Protein AF-A0A800AJK1-F1 (afdb_monomer_lite)

Foldseek 3Di:
DDVVVQVQQLVVQVVLVVCCVPCVQAGFHHWVSGKDKDKDWDQDPVPRHIDIDIDTFFTWTGQHPVGGTDGRHDPRPDDPPVDDPDPDDDPDDPPDDDGDPPPDDPDDD

Structure (mmCIF, N/CA/C/O backbone):
data_AF-A0A800AJK1-F1
#
_entry.id   AF-A0A800AJK1-F1
#
loop_
_atom_site.group_PDB
_atom_site.id
_atom_site.type_symbol
_atom_site.label_atom_id
_atom_site.label_alt_id
_atom_site.label_comp_id
_atom_site.label_asym_id
_atom_site.label_entity_id
_atom_site.label_seq_id
_atom_site.pdbx_PDB_ins_code
_atom_site.Cartn_x
_atom_site.Cartn_y
_atom_site.Cartn_z
_atom_site.occupancy
_atom_site.B_iso_or_equiv
_atom_site.auth_seq_id
_atom_site.auth_comp_id
_atom_site.auth_asym_id
_atom_site.auth_atom_id
_atom_site.pdbx_PDB_model_num
ATOM 1 N N . MET A 1 1 ? 16.408 17.460 -6.162 1.00 43.47 1 MET A N 1
ATOM 2 C CA . MET A 1 1 ? 15.624 16.211 -6.277 1.00 43.47 1 MET A CA 1
ATOM 3 C C . MET A 1 1 ? 15.049 15.962 -4.908 1.00 43.47 1 MET A C 1
ATOM 5 O O . MET A 1 1 ? 15.743 15.497 -4.013 1.00 43.47 1 MET A O 1
ATOM 9 N N . ASP A 1 2 ? 13.813 16.397 -4.737 1.00 36.12 2 ASP A N 1
ATOM 10 C CA . ASP A 1 2 ? 13.243 16.675 -3.431 1.00 36.12 2 ASP A CA 1
ATOM 11 C C . ASP A 1 2 ? 12.168 15.605 -3.270 1.00 36.12 2 ASP A C 1
ATOM 13 O O . ASP A 1 2 ? 11.077 15.696 -3.825 1.00 36.12 2 ASP A O 1
ATOM 17 N N . CYS A 1 3 ? 12.518 14.499 -2.614 1.00 55.12 3 CYS A N 1
ATOM 18 C CA . CYS A 1 3 ? 11.698 13.288 -2.526 1.00 55.12 3 CYS A CA 1
ATOM 19 C C . CYS A 1 3 ? 10.492 13.427 -1.575 1.00 55.12 3 CYS A C 1
ATOM 21 O O . CYS A 1 3 ? 10.047 12.442 -0.990 1.00 55.12 3 CYS A O 1
ATOM 23 N N . TRP A 1 4 ? 9.937 14.637 -1.433 1.00 59.00 4 TRP A N 1
ATOM 24 C CA . TRP A 1 4 ? 8.807 14.950 -0.549 1.00 59.00 4 TRP A CA 1
ATOM 25 C C . TRP A 1 4 ? 7.617 14.008 -0.765 1.00 59.00 4 TRP A C 1
ATOM 27 O O . TRP A 1 4 ? 6.992 13.578 0.199 1.00 59.00 4 TRP A O 1
ATOM 37 N N . ILE A 1 5 ? 7.370 13.604 -2.014 1.00 65.94 5 ILE A N 1
ATOM 38 C CA . ILE A 1 5 ? 6.300 12.669 -2.385 1.00 65.94 5 ILE A CA 1
ATOM 39 C C . ILE A 1 5 ? 6.459 11.268 -1.759 1.00 65.94 5 ILE A C 1
ATOM 41 O O . ILE A 1 5 ? 5.472 10.593 -1.496 1.00 65.94 5 ILE A O 1
ATOM 45 N N . ILE A 1 6 ? 7.690 10.835 -1.457 1.00 72.94 6 ILE A N 1
ATOM 46 C CA . ILE A 1 6 ? 7.943 9.546 -0.792 1.00 72.94 6 ILE A CA 1
ATOM 47 C C . ILE A 1 6 ? 7.525 9.617 0.684 1.00 72.94 6 ILE A C 1
ATOM 49 O O . ILE A 1 6 ? 7.106 8.613 1.257 1.00 72.94 6 ILE A O 1
ATOM 53 N N . MET A 1 7 ? 7.604 10.802 1.295 1.00 76.50 7 MET A N 1
ATOM 54 C CA . MET A 1 7 ? 7.317 11.001 2.716 1.00 76.50 7 MET A CA 1
ATOM 55 C C . MET A 1 7 ? 5.828 11.240 3.000 1.00 76.50 7 MET A C 1
ATOM 57 O O . MET A 1 7 ? 5.360 10.931 4.093 1.00 76.50 7 MET A O 1
ATOM 61 N N . THR A 1 8 ? 5.053 11.757 2.044 1.00 80.50 8 THR A N 1
ATOM 62 C CA . THR A 1 8 ? 3.640 12.116 2.269 1.00 80.50 8 THR A CA 1
ATOM 63 C C . THR A 1 8 ? 2.740 10.906 2.521 1.00 80.50 8 THR A C 1
ATOM 65 O O . THR A 1 8 ? 1.875 10.954 3.399 1.00 80.50 8 THR A O 1
ATOM 68 N N . THR A 1 9 ? 2.950 9.808 1.792 1.00 84.12 9 THR A N 1
ATOM 69 C CA . THR A 1 9 ? 2.160 8.576 1.933 1.00 84.12 9 THR A CA 1
ATOM 70 C C . THR A 1 9 ? 2.287 7.944 3.334 1.00 84.12 9 THR A C 1
ATOM 72 O O . THR A 1 9 ? 1.254 7.791 3.986 1.00 84.12 9 THR A O 1
ATOM 75 N N . PRO A 1 10 ? 3.490 7.636 3.869 1.00 87.75 10 PRO A N 1
ATOM 76 C CA . PRO A 1 10 ? 3.608 7.053 5.209 1.00 87.75 10 PRO A CA 1
ATOM 77 C C . PRO A 1 10 ? 3.153 8.009 6.321 1.00 87.75 10 PRO A C 1
ATOM 79 O O . PRO A 1 10 ? 2.577 7.559 7.309 1.00 87.75 10 PRO A O 1
ATOM 82 N N . ILE A 1 11 ? 3.351 9.326 6.169 1.00 89.31 11 ILE A N 1
ATOM 83 C CA . ILE A 1 11 ? 2.846 10.315 7.138 1.00 89.31 11 ILE A CA 1
ATOM 84 C C . ILE A 1 11 ? 1.311 10.283 7.203 1.00 89.31 11 ILE A C 1
ATOM 86 O O . ILE A 1 11 ? 0.742 10.316 8.294 1.00 89.31 11 ILE A O 1
ATOM 90 N N . THR A 1 12 ? 0.636 10.174 6.056 1.00 89.00 12 THR A N 1
ATOM 91 C CA . THR A 1 12 ? -0.833 10.098 5.998 1.00 89.00 12 THR A CA 1
ATOM 92 C C . THR A 1 12 ? -1.356 8.846 6.706 1.00 89.00 12 THR A C 1
ATOM 94 O O . THR A 1 12 ? -2.272 8.946 7.523 1.00 89.00 12 THR A O 1
ATOM 97 N N . ASP A 1 13 ? -0.728 7.690 6.477 1.00 89.62 13 ASP A N 1
ATOM 98 C CA . ASP A 1 13 ? -1.080 6.436 7.154 1.00 89.62 13 ASP A CA 1
ATOM 99 C C . ASP A 1 13 ? -0.902 6.532 8.681 1.00 89.62 13 ASP A C 1
ATOM 101 O O . ASP A 1 13 ? -1.738 6.034 9.438 1.00 89.62 13 ASP A O 1
ATOM 105 N N . VAL A 1 14 ? 0.143 7.219 9.163 1.00 91.56 14 VAL A N 1
ATOM 106 C CA . VAL A 1 14 ? 0.350 7.451 10.605 1.00 91.56 14 VAL A CA 1
ATOM 107 C C . VAL A 1 14 ? -0.744 8.342 11.194 1.00 91.56 14 VAL A C 1
ATOM 109 O O . VAL A 1 14 ? -1.256 8.044 12.275 1.00 91.56 14 VAL A O 1
ATOM 112 N N . ILE A 1 15 ? -1.142 9.404 10.490 1.00 91.50 15 ILE A N 1
ATOM 113 C CA . ILE A 1 15 ? -2.243 10.278 10.921 1.00 91.50 15 ILE A CA 1
ATOM 114 C C . ILE A 1 15 ? -3.551 9.484 10.994 1.00 91.50 15 ILE A C 1
ATOM 116 O O . ILE A 1 15 ? -4.281 9.582 11.980 1.00 91.50 15 ILE A O 1
ATOM 120 N N . PHE A 1 16 ? -3.836 8.650 9.994 1.00 91.81 16 PHE A N 1
ATOM 121 C CA . PHE A 1 16 ? -5.025 7.798 9.996 1.00 91.81 16 PHE A CA 1
ATOM 122 C C . PHE A 1 16 ? -4.997 6.795 11.143 1.00 91.81 16 PHE A C 1
ATOM 124 O O . PHE A 1 16 ? -5.979 6.678 11.872 1.00 91.81 16 PHE A O 1
ATOM 131 N N . LYS A 1 17 ? -3.852 6.159 11.398 1.00 90.94 17 LYS A N 1
ATOM 132 C CA . LYS A 1 17 ? -3.679 5.280 12.557 1.00 90.94 17 LYS A CA 1
ATOM 133 C C . LYS A 1 17 ? -3.938 6.002 13.884 1.00 90.94 17 LYS A C 1
ATOM 135 O O . LYS A 1 17 ? -4.544 5.415 14.775 1.00 90.94 17 LYS A O 1
ATOM 140 N N . ALA A 1 18 ? -3.522 7.261 14.019 1.00 92.81 18 ALA A N 1
ATOM 141 C CA . ALA A 1 18 ? -3.786 8.057 15.218 1.00 92.81 18 ALA A CA 1
ATOM 142 C C . ALA A 1 18 ? -5.279 8.402 15.385 1.00 92.81 18 ALA A C 1
ATOM 144 O O . ALA A 1 18 ? -5.787 8.403 16.503 1.00 92.81 18 ALA A O 1
ATOM 145 N N . LEU A 1 19 ? -5.993 8.659 14.284 1.00 91.31 19 LEU A N 1
ATOM 146 C CA . LEU A 1 19 ? -7.429 8.968 14.289 1.00 91.31 19 LEU A CA 1
ATOM 147 C C . LEU A 1 19 ? -8.327 7.728 14.408 1.00 91.31 19 LEU A C 1
ATOM 149 O O . LEU A 1 19 ? -9.501 7.857 14.764 1.00 91.31 19 LEU A O 1
ATOM 153 N N . ALA A 1 20 ? -7.791 6.536 14.137 1.00 91.62 20 ALA A N 1
ATOM 154 C CA . ALA A 1 20 ? -8.541 5.284 14.147 1.00 91.62 20 ALA A CA 1
ATOM 155 C C . ALA A 1 20 ? -9.210 4.990 15.502 1.00 91.62 20 ALA A C 1
ATOM 157 O O . ALA A 1 20 ? -10.278 4.389 15.525 1.00 91.62 20 ALA A O 1
ATOM 158 N N . SER A 1 21 ? -8.633 5.442 16.621 1.00 88.50 21 SER A N 1
ATOM 159 C CA . SER A 1 21 ? -9.226 5.265 17.956 1.00 88.50 21 SER A CA 1
ATOM 160 C C . SER A 1 21 ? -10.406 6.200 18.238 1.00 88.50 21 SER A C 1
ATOM 162 O O . SER A 1 21 ? -11.244 5.881 19.077 1.00 88.50 21 SER A O 1
ATOM 164 N N . VAL A 1 22 ? -10.486 7.345 17.550 1.00 93.25 22 VAL A N 1
ATOM 165 C CA . VAL A 1 22 ? -11.481 8.399 17.816 1.00 93.25 22 VAL A CA 1
ATOM 166 C C . VAL A 1 22 ? -12.674 8.299 16.867 1.00 93.25 22 VAL A C 1
ATOM 168 O O . VAL A 1 22 ? -13.813 8.491 17.283 1.00 93.25 22 VAL A O 1
ATOM 171 N N . ILE A 1 23 ? -12.430 7.993 15.590 1.00 92.06 23 ILE A N 1
ATOM 172 C CA . ILE A 1 23 ? -13.465 7.908 14.545 1.00 92.06 23 ILE A CA 1
ATOM 173 C C . ILE A 1 23 ? -13.329 6.615 13.723 1.00 92.06 23 ILE A C 1
ATOM 175 O O . ILE A 1 23 ? -13.161 6.663 12.500 1.00 92.06 23 ILE A O 1
ATOM 179 N N . PRO A 1 24 ? -13.423 5.439 14.366 1.00 86.25 24 PRO A N 1
ATOM 180 C CA . PRO A 1 24 ? -13.075 4.156 13.752 1.00 86.25 24 PRO A CA 1
ATOM 181 C C . PRO A 1 24 ? -13.909 3.818 12.507 1.00 86.25 24 PRO A C 1
ATOM 183 O O . PRO A 1 24 ? -13.445 3.104 11.620 1.00 86.25 24 PRO A O 1
ATOM 186 N N . ASP A 1 25 ? -15.132 4.340 12.400 1.00 89.19 25 ASP A N 1
ATOM 187 C CA . ASP A 1 25 ? -16.048 4.032 11.292 1.00 89.19 25 ASP A CA 1
ATOM 188 C C . ASP A 1 25 ? -15.811 4.897 10.045 1.00 89.19 25 ASP A C 1
ATOM 190 O O . ASP A 1 25 ? -16.450 4.706 9.011 1.00 89.19 25 ASP A O 1
ATOM 194 N N . ARG A 1 26 ? -14.891 5.865 10.131 1.00 87.38 26 ARG A N 1
ATOM 195 C CA . ARG A 1 26 ? -14.524 6.774 9.034 1.00 87.38 26 ARG A CA 1
ATOM 196 C C . ARG A 1 26 ? -13.099 6.568 8.528 1.00 87.38 26 ARG A C 1
ATOM 198 O O . ARG A 1 26 ? -12.760 7.109 7.479 1.00 87.38 26 ARG A O 1
ATOM 205 N N . ILE A 1 27 ? -12.280 5.816 9.258 1.00 91.12 27 ILE A N 1
ATOM 206 C CA . ILE A 1 27 ? -10.862 5.631 8.956 1.00 91.12 27 ILE A CA 1
ATOM 207 C C . ILE A 1 27 ? -10.654 4.287 8.246 1.00 91.12 27 ILE A C 1
ATOM 209 O O . ILE A 1 27 ? -11.060 3.256 8.789 1.00 91.12 27 ILE A O 1
ATOM 213 N N . PRO A 1 28 ? -10.053 4.269 7.040 1.00 88.31 28 PRO A N 1
ATOM 214 C CA . PRO A 1 28 ? -9.658 3.021 6.401 1.00 88.31 28 PRO A CA 1
ATOM 215 C C . PRO A 1 28 ? -8.467 2.392 7.138 1.00 88.31 28 PRO A C 1
ATOM 217 O O . PRO A 1 28 ? -7.694 3.081 7.805 1.00 88.31 28 PRO A O 1
ATOM 220 N N . ALA A 1 29 ? -8.292 1.082 6.986 1.00 86.69 29 ALA A N 1
ATOM 221 C CA . ALA A 1 29 ? -7.084 0.390 7.414 1.00 86.69 29 ALA A CA 1
ATOM 222 C C . ALA A 1 29 ? -5.840 0.938 6.680 1.00 86.69 29 ALA A C 1
ATOM 224 O O . ALA A 1 29 ? -5.944 1.697 5.713 1.00 86.69 29 ALA A O 1
ATOM 225 N N . GLY A 1 30 ? -4.651 0.550 7.143 1.00 86.69 30 GLY A N 1
ATOM 226 C CA . GLY A 1 30 ? -3.392 0.980 6.529 1.00 86.69 30 GLY A CA 1
ATOM 227 C C . GLY A 1 30 ? -3.300 0.608 5.046 1.00 86.69 30 GLY A C 1
ATOM 228 O O . GLY A 1 30 ? -3.855 -0.400 4.603 1.00 86.69 30 GLY A O 1
ATOM 229 N N . THR A 1 31 ? -2.589 1.427 4.279 1.00 87.94 31 THR A N 1
ATOM 230 C CA . THR A 1 31 ? -2.298 1.180 2.866 1.00 87.94 31 THR A CA 1
ATOM 231 C C . THR A 1 31 ? -0.913 0.557 2.705 1.00 87.94 31 THR A C 1
ATOM 233 O O . THR A 1 31 ? -0.221 0.252 3.676 1.00 87.94 31 THR A O 1
ATOM 236 N N . LYS A 1 32 ? -0.454 0.396 1.458 1.00 86.88 32 LYS A N 1
ATOM 237 C CA . LYS A 1 32 ? 0.946 0.056 1.161 1.00 86.88 32 LYS A CA 1
ATOM 238 C C . LYS A 1 32 ? 1.954 1.047 1.781 1.00 86.88 32 LYS A C 1
ATOM 240 O O . LYS A 1 32 ? 3.124 0.698 1.908 1.00 86.88 32 LYS A O 1
ATOM 245 N N . ALA A 1 33 ? 1.526 2.262 2.145 1.00 84.94 33 ALA A N 1
ATOM 246 C CA . ALA A 1 33 ? 2.315 3.277 2.850 1.00 84.94 33 ALA A CA 1
ATOM 247 C C . ALA A 1 33 ? 3.644 3.686 2.169 1.00 84.94 33 ALA A C 1
ATOM 249 O O . ALA A 1 33 ? 4.466 4.374 2.769 1.00 84.94 33 ALA A O 1
ATOM 250 N N . MET A 1 34 ? 3.880 3.273 0.918 1.00 80.94 34 MET A N 1
ATOM 251 C CA . MET A 1 34 ? 5.121 3.527 0.182 1.00 80.94 34 MET A CA 1
ATOM 252 C C . MET A 1 34 ? 4.864 3.670 -1.320 1.00 80.94 34 MET A C 1
ATOM 254 O O . MET A 1 34 ? 3.976 3.014 -1.878 1.00 80.94 34 MET A O 1
ATOM 258 N N . MET A 1 35 ? 5.702 4.453 -1.997 1.00 80.94 35 MET A N 1
ATOM 259 C CA . MET A 1 35 ? 5.814 4.466 -3.458 1.00 80.94 35 MET A CA 1
ATOM 260 C C . MET A 1 35 ? 6.803 3.386 -3.896 1.00 80.94 35 MET A C 1
ATOM 262 O O . MET A 1 35 ? 7.909 3.317 -3.371 1.00 80.94 35 MET A O 1
ATOM 266 N N . CYS A 1 36 ? 6.413 2.526 -4.839 1.00 82.50 36 CYS A N 1
ATOM 267 C CA . CYS A 1 36 ? 7.345 1.585 -5.462 1.00 82.50 36 CYS A CA 1
ATOM 268 C C . CYS A 1 36 ? 7.428 1.918 -6.940 1.00 82.50 36 CYS A C 1
ATOM 270 O O . CYS A 1 36 ? 6.402 2.012 -7.605 1.00 82.50 36 CYS A O 1
ATOM 272 N N . GLN A 1 37 ? 8.644 2.090 -7.434 1.00 82.31 37 GLN A N 1
ATOM 273 C CA . GLN A 1 37 ? 8.913 2.449 -8.815 1.00 82.31 37 GLN A CA 1
ATOM 274 C C . GLN A 1 37 ? 10.103 1.645 -9.318 1.00 82.31 37 GLN A C 1
ATOM 276 O O . GLN A 1 37 ? 11.014 1.329 -8.550 1.00 82.31 37 GLN A O 1
ATOM 281 N N . VAL A 1 38 ? 10.079 1.309 -10.598 1.00 82.38 38 VAL A N 1
ATOM 282 C CA . VAL A 1 38 ? 11.159 0.612 -11.288 1.00 82.38 38 VAL A CA 1
ATOM 283 C C . VAL A 1 38 ? 11.559 1.472 -12.471 1.00 82.38 38 VAL A C 1
ATOM 285 O O . VAL A 1 38 ? 10.706 1.881 -13.255 1.00 82.38 38 VAL A O 1
ATOM 288 N N . ALA A 1 39 ? 12.851 1.760 -12.578 1.00 81.38 39 ALA A N 1
ATOM 289 C CA . ALA A 1 39 ? 13.396 2.573 -13.649 1.00 81.38 39 ALA A CA 1
ATOM 290 C C . ALA A 1 39 ? 14.604 1.876 -14.269 1.00 81.38 39 ALA A C 1
ATOM 292 O O . ALA A 1 39 ? 15.482 1.407 -13.544 1.00 81.38 39 ALA A O 1
ATOM 293 N N . PHE A 1 40 ? 14.662 1.846 -15.596 1.00 81.88 40 PHE A N 1
ATOM 294 C CA . PHE A 1 40 ? 15.806 1.343 -16.347 1.00 81.88 40 PHE A CA 1
ATOM 295 C C . PHE A 1 40 ? 16.216 2.389 -17.368 1.00 81.88 40 PHE A C 1
ATOM 297 O O . PHE A 1 40 ? 15.369 2.941 -18.061 1.00 81.88 40 PHE A O 1
ATOM 304 N N . GLY A 1 41 ? 17.510 2.664 -17.461 1.00 81.25 41 GLY A N 1
ATOM 305 C CA . GLY A 1 41 ? 18.072 3.547 -18.472 1.00 81.25 41 GLY A CA 1
ATOM 306 C C . GLY A 1 41 ? 19.122 2.802 -19.279 1.00 81.25 41 GLY A C 1
ATOM 307 O O . GLY A 1 41 ? 19.887 2.023 -18.714 1.00 81.25 41 GLY A O 1
ATOM 308 N N . SER A 1 42 ? 19.163 3.033 -20.584 1.00 77.81 42 SER A N 1
ATOM 309 C CA . SER A 1 42 ? 20.226 2.546 -21.460 1.00 77.81 42 SER A CA 1
ATOM 310 C C . SER A 1 42 ? 20.428 3.514 -22.620 1.00 77.81 42 SER A C 1
ATOM 312 O O . SER A 1 42 ? 19.573 4.350 -22.892 1.00 77.81 42 SER A O 1
ATOM 314 N N . VAL A 1 43 ? 21.554 3.410 -23.312 1.00 82.62 43 VAL A N 1
ATOM 315 C CA . VAL A 1 43 ? 21.752 4.063 -24.608 1.00 82.62 43 VAL A CA 1
ATOM 316 C C . VAL A 1 43 ? 21.617 2.976 -25.662 1.00 82.62 43 VAL A C 1
ATOM 318 O O . VAL A 1 43 ? 22.289 1.948 -25.563 1.00 82.62 43 VAL A O 1
ATOM 321 N N . ASP A 1 44 ? 20.737 3.163 -26.643 1.00 78.44 44 ASP A N 1
ATOM 322 C CA . ASP A 1 44 ? 20.574 2.188 -27.720 1.00 78.44 44 ASP A CA 1
ATOM 323 C C . ASP A 1 44 ? 21.873 2.131 -28.549 1.00 78.44 44 ASP A C 1
ATOM 325 O O . ASP A 1 44 ? 22.245 3.126 -29.174 1.00 78.44 44 ASP A O 1
ATOM 329 N N . PRO A 1 45 ? 22.575 0.984 -28.607 1.00 76.00 45 PRO A N 1
ATOM 330 C CA . PRO A 1 45 ? 23.834 0.873 -29.338 1.00 76.00 45 PRO A CA 1
ATOM 331 C C . PRO A 1 45 ? 23.683 1.047 -30.859 1.00 76.00 45 PRO A C 1
ATOM 333 O O . PRO A 1 45 ? 24.683 1.241 -31.546 1.00 76.00 45 PRO A O 1
ATOM 336 N N . ARG A 1 46 ? 22.464 0.961 -31.410 1.00 79.69 46 ARG A N 1
ATOM 337 C CA . ARG A 1 46 ? 22.187 1.100 -32.851 1.00 79.69 46 ARG A CA 1
ATOM 338 C C . ARG A 1 46 ? 21.872 2.533 -33.261 1.00 79.69 46 ARG A C 1
ATOM 340 O O . ARG A 1 46 ? 22.161 2.906 -34.394 1.00 79.69 46 ARG A O 1
ATOM 347 N N . THR A 1 47 ? 21.259 3.309 -32.373 1.00 80.00 47 THR A N 1
ATOM 348 C CA . THR A 1 47 ? 20.784 4.672 -32.666 1.00 80.00 47 THR A CA 1
ATOM 349 C C . THR A 1 47 ? 21.514 5.742 -31.857 1.00 80.00 47 THR A C 1
ATOM 351 O O . THR A 1 47 ? 21.445 6.913 -32.206 1.00 80.00 47 THR A O 1
ATOM 354 N N . SER A 1 48 ? 22.268 5.347 -30.823 1.00 80.25 48 SER A N 1
ATOM 355 C CA . SER A 1 48 ? 22.891 6.239 -29.832 1.00 80.25 48 SER A CA 1
ATOM 356 C C . SER A 1 48 ? 21.892 7.142 -29.093 1.00 80.25 48 SER A C 1
ATOM 358 O O . SER A 1 48 ? 22.290 8.116 -28.457 1.00 80.25 48 SER A O 1
ATOM 360 N N . GLU A 1 49 ? 20.602 6.804 -29.144 1.00 82.00 49 GLU A N 1
ATOM 361 C CA . GLU A 1 49 ? 19.530 7.501 -28.438 1.00 82.00 49 GLU A CA 1
ATOM 362 C C . GLU A 1 49 ? 19.440 7.036 -26.981 1.00 82.00 49 GLU A C 1
ATOM 364 O O . GLU A 1 49 ? 19.702 5.875 -26.646 1.00 82.00 49 GLU A O 1
ATOM 369 N N . LEU A 1 50 ? 19.036 7.953 -26.101 1.00 76.56 50 LEU A N 1
ATOM 370 C CA . LEU A 1 50 ? 18.799 7.651 -24.696 1.00 76.56 50 LEU A CA 1
ATOM 371 C C . LEU A 1 50 ? 17.445 6.950 -24.537 1.00 76.56 50 LEU A C 1
ATOM 373 O O . LEU A 1 50 ? 16.392 7.516 -24.824 1.00 76.56 50 LEU A O 1
ATOM 377 N N . TYR A 1 51 ? 17.469 5.739 -23.998 1.00 73.12 51 TYR A N 1
ATOM 378 C CA . TYR A 1 51 ? 16.291 4.998 -23.580 1.00 73.12 51 TYR A CA 1
ATOM 379 C C . TYR A 1 51 ? 16.117 5.094 -22.066 1.00 73.12 51 TYR A C 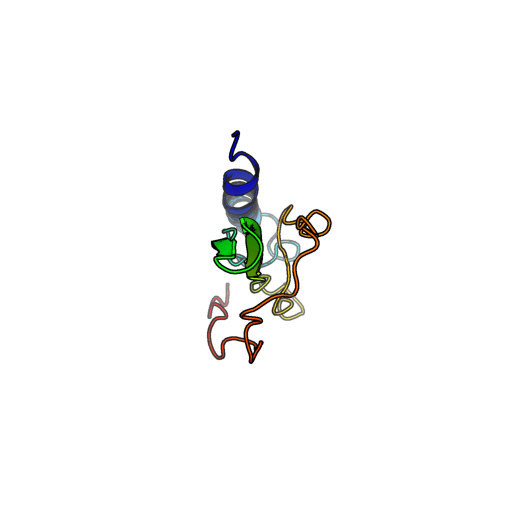1
ATOM 381 O O . TYR A 1 51 ? 17.043 4.815 -21.302 1.00 73.12 51 TYR A O 1
ATOM 389 N N . ALA A 1 52 ? 14.911 5.445 -21.624 1.00 77.50 52 ALA A N 1
ATOM 390 C CA . ALA A 1 52 ? 14.530 5.391 -20.222 1.00 77.50 52 ALA A CA 1
ATOM 391 C C . ALA A 1 52 ? 13.130 4.791 -20.080 1.00 77.50 52 ALA A C 1
ATOM 393 O O . ALA A 1 52 ? 12.154 5.297 -20.631 1.00 77.50 52 ALA A O 1
ATOM 394 N N . PHE A 1 53 ? 13.043 3.719 -19.306 1.00 76.31 53 PHE A N 1
ATOM 395 C CA . PHE A 1 53 ? 11.809 3.133 -18.824 1.00 76.31 53 PHE A CA 1
ATOM 396 C C . PHE A 1 53 ? 11.597 3.552 -17.376 1.00 76.31 53 PHE A C 1
ATOM 398 O O . PHE A 1 53 ? 12.521 3.492 -16.565 1.00 76.31 53 PHE A O 1
ATOM 405 N N . TYR A 1 54 ? 10.372 3.942 -17.046 1.00 78.69 54 TYR A N 1
ATOM 406 C CA . TYR A 1 54 ? 9.966 4.246 -15.685 1.00 78.69 54 TYR A CA 1
ATOM 407 C C . TYR A 1 54 ? 8.546 3.739 -15.469 1.00 78.69 54 TYR A C 1
ATOM 409 O O . TYR A 1 54 ? 7.636 4.096 -16.214 1.00 78.69 54 TYR A O 1
ATOM 417 N N . GLU A 1 55 ? 8.360 2.920 -14.444 1.00 81.19 55 GLU A N 1
ATOM 418 C CA . GLU A 1 55 ? 7.072 2.347 -14.078 1.00 81.19 55 GLU A CA 1
ATOM 419 C C . GLU A 1 55 ? 6.816 2.538 -12.589 1.00 81.19 55 GLU A C 1
ATOM 421 O O . GLU A 1 55 ? 7.718 2.419 -11.758 1.00 81.19 55 GLU A O 1
ATOM 426 N N . THR A 1 56 ? 5.557 2.795 -12.251 1.00 81.19 56 THR A N 1
ATOM 427 C CA . THR A 1 56 ? 5.097 2.910 -10.869 1.00 81.19 56 THR A CA 1
ATOM 428 C C . THR A 1 56 ? 4.219 1.720 -10.524 1.00 81.19 56 THR A C 1
ATOM 430 O O . THR A 1 56 ? 3.227 1.439 -11.191 1.00 81.19 56 THR A O 1
ATOM 433 N N . ILE A 1 57 ? 4.553 1.034 -9.440 1.00 83.94 57 ILE A N 1
ATOM 434 C CA . ILE A 1 57 ? 3.848 -0.159 -8.989 1.00 83.94 57 ILE A CA 1
ATOM 435 C C . ILE A 1 57 ? 2.725 0.262 -8.040 1.00 83.94 57 ILE A C 1
ATOM 437 O O . ILE A 1 57 ? 2.977 0.726 -6.920 1.00 83.94 57 ILE A O 1
ATOM 441 N N . ALA A 1 58 ? 1.487 0.061 -8.495 1.00 85.06 58 ALA A N 1
ATOM 442 C CA . ALA A 1 58 ? 0.287 0.267 -7.696 1.00 85.06 58 ALA A CA 1
ATOM 443 C C . ALA A 1 58 ? 0.192 -0.748 -6.539 1.00 85.06 58 ALA A C 1
ATOM 445 O O . ALA A 1 58 ? 0.789 -1.826 -6.582 1.00 85.06 58 ALA A O 1
ATOM 446 N N . GLY A 1 59 ? -0.540 -0.398 -5.481 1.00 86.31 59 GLY A N 1
ATOM 447 C CA . GLY A 1 59 ? -0.658 -1.203 -4.264 1.00 86.31 59 GLY A CA 1
ATOM 448 C C . GLY A 1 59 ? -2.095 -1.371 -3.786 1.00 86.31 59 GLY A C 1
ATOM 449 O O . GLY A 1 59 ? -3.038 -0.971 -4.458 1.00 86.31 59 GLY A O 1
ATOM 450 N N . GLY A 1 60 ? -2.257 -1.974 -2.610 1.00 86.94 60 GLY A N 1
ATOM 451 C CA . GLY A 1 60 ? -3.559 -2.085 -1.957 1.00 86.94 60 GLY A CA 1
ATOM 452 C C . GLY A 1 60 ? -3.928 -0.816 -1.190 1.00 86.94 60 GLY A C 1
ATOM 453 O O . GLY A 1 60 ? -3.086 -0.211 -0.513 1.00 86.94 60 GLY A O 1
ATOM 454 N N . HIS A 1 61 ? -5.202 -0.441 -1.269 1.00 84.88 61 HIS A N 1
ATOM 455 C CA . HIS A 1 61 ? -5.831 0.446 -0.300 1.00 84.88 61 HIS A CA 1
ATOM 456 C C . HIS A 1 61 ? -6.305 -0.367 0.908 1.00 84.88 61 HIS A C 1
ATOM 458 O O . HIS A 1 61 ? -6.671 -1.531 0.769 1.00 84.88 61 HIS A O 1
ATOM 464 N N . GLY A 1 62 ? -6.305 0.233 2.096 1.00 85.31 62 GLY A N 1
ATOM 465 C CA . GLY A 1 62 ? -6.835 -0.439 3.276 1.00 85.31 62 GLY A CA 1
ATOM 466 C C . GLY A 1 62 ? -8.357 -0.570 3.233 1.00 85.31 62 GLY A C 1
ATOM 467 O O . GLY A 1 62 ? -9.054 0.265 2.649 1.00 85.31 62 GLY A O 1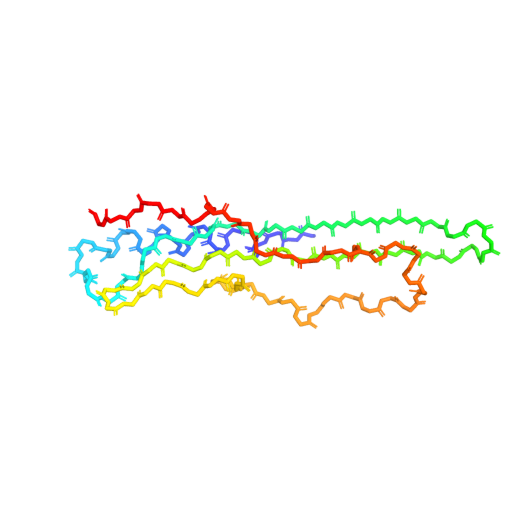
ATOM 468 N N . GLY A 1 63 ? -8.872 -1.627 3.865 1.00 86.38 63 GLY A N 1
ATOM 469 C CA . GLY A 1 63 ? -10.308 -1.860 4.014 1.00 86.38 63 GLY A CA 1
ATOM 470 C C . GLY A 1 63 ? -11.010 -0.736 4.773 1.00 86.38 63 GLY A C 1
ATOM 471 O O . GLY A 1 63 ? -10.442 -0.111 5.666 1.00 86.38 63 GLY A O 1
ATOM 472 N N . ARG A 1 64 ? -12.262 -0.471 4.414 1.00 86.56 64 ARG A N 1
ATOM 473 C CA . ARG A 1 64 ? -13.160 0.462 5.102 1.00 86.56 64 ARG A CA 1
ATOM 474 C C . ARG A 1 64 ? -14.072 -0.316 6.046 1.00 86.56 64 ARG A C 1
ATOM 476 O O . ARG A 1 64 ? -14.218 -1.526 5.930 1.00 86.56 64 ARG A O 1
ATOM 483 N N . ALA A 1 65 ? -14.754 0.392 6.944 1.00 85.44 65 ALA A N 1
ATOM 484 C CA . ALA A 1 65 ? -15.651 -0.231 7.921 1.00 85.44 65 ALA A CA 1
ATOM 485 C C . ALA A 1 65 ? -16.751 -1.118 7.296 1.00 85.44 65 ALA A C 1
ATOM 487 O O . ALA A 1 65 ? -17.215 -2.054 7.937 1.00 85.44 65 ALA A O 1
ATOM 488 N N . THR A 1 66 ? -17.165 -0.834 6.056 1.00 87.75 66 THR A N 1
ATOM 489 C CA . THR A 1 66 ? -18.262 -1.535 5.368 1.00 87.75 66 THR A CA 1
ATOM 490 C C . THR A 1 66 ? -17.851 -2.182 4.044 1.00 87.75 66 THR A C 1
ATOM 492 O O . THR A 1 66 ? -18.719 -2.671 3.325 1.00 87.75 66 THR A O 1
ATOM 495 N N . SER A 1 67 ? -16.575 -2.119 3.654 1.00 87.69 67 SER A N 1
ATOM 496 C CA . SER A 1 67 ? -16.122 -2.627 2.353 1.00 87.69 67 SER A CA 1
ATOM 497 C C . SER A 1 67 ? -14.627 -2.908 2.341 1.00 87.69 67 SER A C 1
ATOM 499 O O . SER A 1 67 ? -13.862 -2.217 3.011 1.00 87.69 67 SER A O 1
ATOM 501 N N . ASP A 1 68 ? -14.194 -3.823 1.484 1.00 88.19 68 ASP A N 1
ATOM 502 C CA . ASP A 1 68 ? -12.772 -4.039 1.235 1.00 88.19 68 ASP A CA 1
ATOM 503 C C . ASP A 1 68 ? -12.103 -2.815 0.594 1.00 88.19 68 ASP A C 1
ATOM 505 O O . ASP A 1 68 ? -12.751 -1.883 0.094 1.00 88.19 68 ASP A O 1
ATOM 509 N N . GLY A 1 69 ? -10.775 -2.801 0.667 1.00 86.00 69 GLY A N 1
ATOM 510 C CA . GLY A 1 69 ? -9.951 -1.804 0.006 1.00 86.00 69 GLY A CA 1
ATOM 511 C C . GLY A 1 69 ? -9.775 -2.139 -1.471 1.00 86.00 69 GLY A C 1
ATOM 512 O O . GLY A 1 69 ? -9.818 -3.298 -1.867 1.00 86.00 69 GLY A O 1
ATOM 513 N N . SER A 1 70 ? -9.588 -1.120 -2.306 1.00 87.94 70 SER A N 1
ATOM 514 C CA . SER A 1 70 ? -9.320 -1.323 -3.730 1.00 87.94 70 SER A CA 1
ATOM 515 C C . SER A 1 70 ? -7.918 -1.895 -3.960 1.00 87.94 70 SER A C 1
ATOM 517 O O . SER A 1 70 ? -6.944 -1.417 -3.371 1.00 87.94 70 SER A O 1
ATOM 519 N N . ASP A 1 71 ? -7.818 -2.869 -4.860 1.00 87.69 71 ASP A N 1
ATOM 520 C CA . ASP A 1 71 ? -6.554 -3.453 -5.305 1.00 87.69 71 ASP A CA 1
ATOM 521 C C . ASP A 1 71 ? -5.913 -2.648 -6.445 1.00 87.69 71 ASP A C 1
ATOM 523 O O . ASP A 1 71 ? -6.607 -2.050 -7.265 1.00 87.69 71 ASP A O 1
ATOM 527 N N . ALA A 1 72 ? -4.576 -2.672 -6.518 1.00 85.50 72 ALA A N 1
ATOM 528 C CA . ALA A 1 72 ? -3.772 -2.017 -7.558 1.00 85.50 72 ALA A CA 1
ATOM 529 C C . ALA A 1 72 ? -4.123 -0.538 -7.801 1.00 85.50 72 ALA A C 1
ATOM 531 O O . ALA A 1 72 ? -4.233 -0.080 -8.939 1.00 85.50 72 ALA A O 1
ATOM 532 N N . VAL A 1 73 ? -4.210 0.235 -6.718 1.00 85.31 73 VAL A N 1
ATOM 533 C CA . VAL A 1 73 ? -4.426 1.683 -6.749 1.00 85.31 73 VAL A CA 1
ATOM 534 C C . VAL A 1 73 ? -3.225 2.464 -6.219 1.00 85.31 73 VAL A C 1
ATOM 536 O O . VAL A 1 73 ? -2.339 1.945 -5.537 1.00 85.31 73 VAL A O 1
ATOM 539 N N . GLN A 1 74 ? -3.210 3.748 -6.550 1.00 84.44 74 GLN A N 1
ATOM 540 C CA . GLN A 1 74 ? -2.261 4.732 -6.053 1.00 84.44 74 GLN A CA 1
ATOM 541 C C . GLN A 1 74 ? -2.880 5.480 -4.874 1.00 84.44 74 GLN A C 1
ATOM 543 O O . GLN A 1 74 ? -3.894 6.161 -5.024 1.00 84.44 74 GLN A O 1
ATOM 548 N N . THR A 1 75 ? -2.308 5.322 -3.680 1.00 80.62 75 THR A N 1
ATOM 549 C CA . THR A 1 75 ? -2.867 5.877 -2.438 1.00 80.62 75 THR A CA 1
ATOM 550 C C . THR A 1 75 ? -2.146 7.150 -1.991 1.00 80.62 75 THR A C 1
ATOM 552 O O . THR A 1 75 ? -0.968 7.350 -2.267 1.00 80.62 75 THR A O 1
ATOM 555 N N . HIS A 1 76 ? -2.868 8.029 -1.288 1.00 78.81 76 HIS A N 1
ATOM 556 C CA . HIS A 1 76 ? -2.343 9.197 -0.555 1.00 78.81 76 HIS A CA 1
A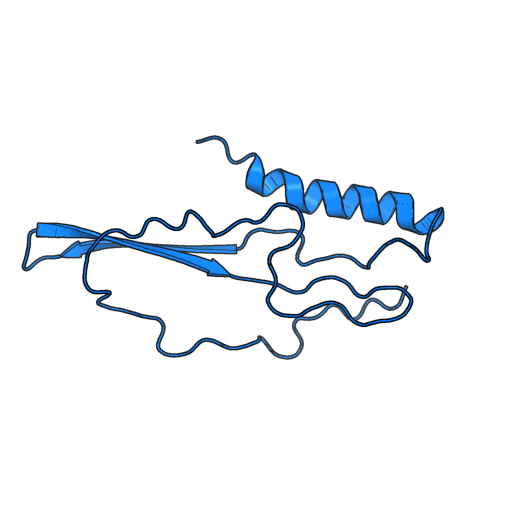TOM 557 C C . HIS A 1 76 ? -1.347 10.090 -1.319 1.00 78.81 76 HIS A C 1
ATOM 559 O O . HIS A 1 76 ? -0.254 10.377 -0.832 1.00 78.81 76 HIS A O 1
ATOM 565 N N . GLY A 1 77 ? -1.746 10.572 -2.500 1.00 68.88 77 GLY A N 1
ATOM 566 C CA . GLY A 1 77 ? -0.961 11.545 -3.273 1.00 68.88 77 GLY A CA 1
ATOM 567 C C . GLY A 1 77 ? -0.015 10.926 -4.300 1.00 68.88 77 GLY A C 1
ATOM 568 O O . GLY A 1 77 ? 0.814 11.629 -4.864 1.00 68.88 77 GLY A O 1
ATOM 569 N N . GLN A 1 78 ? -0.146 9.631 -4.574 1.00 68.81 78 GLN A N 1
ATOM 570 C CA . GLN A 1 78 ? 0.495 8.995 -5.718 1.00 68.81 78 GLN A CA 1
ATOM 571 C C . GLN A 1 78 ? -0.261 9.392 -6.999 1.00 68.81 78 GLN A C 1
ATOM 573 O O . GLN A 1 78 ? -1.440 9.078 -7.143 1.00 68.81 78 GLN A O 1
ATOM 578 N N . ASN A 1 79 ? 0.399 10.146 -7.883 1.00 67.25 79 ASN A N 1
ATOM 579 C CA . ASN A 1 79 ? -0.099 10.478 -9.218 1.00 67.25 79 ASN A CA 1
ATOM 580 C C . ASN A 1 79 ? 0.936 10.044 -10.270 1.00 67.25 79 ASN A C 1
ATOM 582 O O . ASN A 1 79 ? 2.056 10.557 -10.275 1.00 67.25 79 ASN A O 1
ATOM 586 N N . THR A 1 80 ? 0.559 9.130 -11.165 1.00 59.69 80 THR A N 1
ATOM 587 C CA . THR A 1 80 ? 1.410 8.637 -12.269 1.00 59.69 80 THR A CA 1
ATOM 588 C C . THR A 1 80 ? 1.133 9.330 -13.603 1.00 5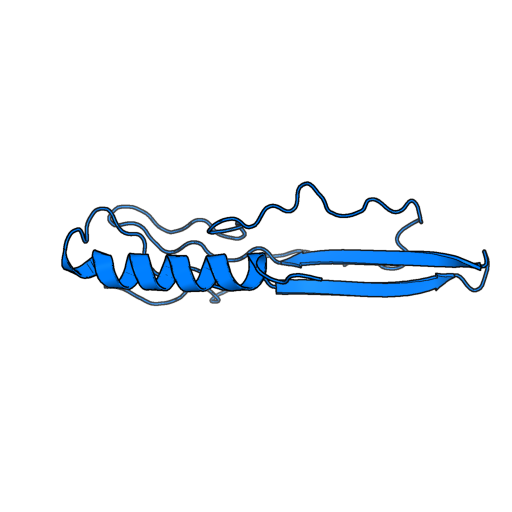9.69 80 THR A C 1
ATOM 590 O O . THR A 1 80 ? 1.783 9.016 -14.595 1.00 59.69 80 THR A O 1
ATOM 593 N N . GLU A 1 81 ? 0.229 10.312 -13.662 1.00 61.81 81 GLU A N 1
ATOM 594 C CA . GLU A 1 81 ? -0.112 11.012 -14.915 1.00 61.81 81 GLU A CA 1
ATOM 595 C C . GLU A 1 81 ? 1.116 11.643 -15.613 1.00 61.81 81 GLU A C 1
ATOM 597 O O . GLU A 1 81 ? 1.120 11.799 -16.830 1.00 61.81 81 GLU A O 1
ATOM 602 N N . ASN A 1 82 ? 2.213 11.879 -14.878 1.00 56.72 82 ASN A N 1
ATOM 603 C CA . ASN A 1 82 ? 3.454 12.465 -15.395 1.00 56.72 82 ASN A CA 1
ATOM 604 C C . ASN A 1 82 ? 4.583 11.464 -15.711 1.00 56.72 82 ASN A C 1
ATOM 606 O O . ASN A 1 82 ? 5.751 11.860 -15.728 1.00 56.72 82 ASN A O 1
ATOM 610 N N . ALA A 1 83 ? 4.295 10.182 -15.962 1.00 55.41 83 ALA A N 1
ATOM 611 C CA . ALA A 1 83 ? 5.337 9.274 -16.447 1.00 55.41 83 ALA A CA 1
ATOM 612 C C . ALA A 1 83 ? 5.935 9.827 -17.764 1.00 55.41 83 ALA A C 1
ATOM 614 O O . ALA A 1 83 ? 5.186 10.065 -18.718 1.00 55.41 83 ALA A O 1
ATOM 615 N N . PRO A 1 84 ? 7.258 10.073 -17.845 1.00 47.94 84 PRO A N 1
ATOM 616 C CA . PRO A 1 84 ? 7.851 10.668 -19.032 1.00 47.94 84 PRO A CA 1
ATOM 617 C C . PRO A 1 84 ? 7.674 9.714 -20.216 1.00 47.94 84 PRO A C 1
ATOM 619 O O . PRO A 1 84 ? 8.252 8.629 -20.259 1.00 47.94 84 PRO A O 1
ATOM 622 N N . ARG A 1 85 ? 6.868 10.124 -21.200 1.00 44.09 85 ARG A N 1
ATOM 623 C CA . ARG A 1 85 ? 6.741 9.425 -22.481 1.00 44.09 85 ARG A CA 1
ATOM 624 C C . ARG A 1 85 ? 7.939 9.801 -23.354 1.00 44.09 85 ARG A C 1
ATOM 626 O O . ARG A 1 85 ? 7.812 10.602 -24.275 1.00 44.09 85 ARG A O 1
ATOM 633 N N . ILE A 1 86 ? 9.118 9.273 -23.030 1.00 48.41 86 ILE A N 1
ATOM 634 C CA . ILE A 1 86 ? 10.292 9.416 -23.898 1.00 48.41 86 ILE A CA 1
ATOM 635 C C . ILE A 1 86 ? 10.076 8.497 -25.100 1.00 48.41 86 ILE A C 1
ATOM 637 O O . ILE A 1 86 ? 9.874 7.293 -24.952 1.00 48.41 86 ILE A O 1
ATOM 641 N N . GLY A 1 8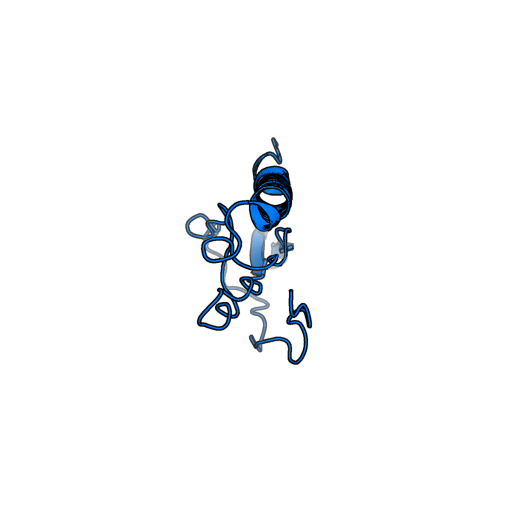7 ? 10.014 9.098 -26.288 1.00 46.44 87 GLY A N 1
ATOM 642 C CA . GLY A 1 87 ? 9.778 8.416 -27.554 1.00 46.44 87 GLY A CA 1
ATOM 643 C C . GLY A 1 87 ? 10.957 7.530 -27.937 1.00 46.44 87 GLY A C 1
ATOM 644 O O . GLY A 1 87 ? 11.822 7.944 -28.691 1.00 46.44 87 GLY A O 1
ATOM 645 N N . GLY A 1 88 ? 10.960 6.305 -27.435 1.00 48.41 88 GLY A N 1
ATOM 646 C CA . GLY A 1 88 ? 11.785 5.208 -27.912 1.00 48.41 88 GLY A CA 1
ATOM 647 C C . GLY A 1 88 ? 10.944 3.947 -27.825 1.00 48.41 88 GLY A C 1
ATOM 648 O O . GLY A 1 88 ? 10.289 3.708 -26.812 1.00 48.41 88 GLY A O 1
ATOM 649 N N . THR A 1 89 ? 10.884 3.173 -28.905 1.00 48.50 89 THR A N 1
ATOM 650 C CA . THR A 1 89 ? 10.260 1.846 -28.906 1.00 48.50 89 THR A CA 1
ATOM 651 C C . THR A 1 89 ? 10.779 1.052 -27.713 1.00 48.50 89 THR A C 1
ATOM 653 O O . THR A 1 89 ? 11.975 0.793 -27.622 1.00 48.50 89 THR A O 1
ATOM 656 N N . TYR A 1 90 ? 9.884 0.721 -26.783 1.00 52.72 90 TYR A N 1
ATOM 657 C CA . TYR A 1 90 ? 10.200 -0.043 -25.584 1.00 52.72 90 TYR A CA 1
ATOM 658 C C . TYR A 1 90 ? 10.785 -1.401 -25.982 1.00 52.72 90 TYR A C 1
ATOM 660 O O . TYR A 1 90 ? 10.052 -2.285 -26.421 1.00 52.72 90 TYR A O 1
ATOM 668 N N . THR A 1 91 ? 12.102 -1.561 -25.855 1.00 51.53 91 THR A N 1
ATOM 669 C CA . THR A 1 91 ? 12.784 -2.819 -26.197 1.00 51.53 91 THR A CA 1
ATOM 670 C C . THR A 1 91 ? 12.406 -3.941 -25.228 1.00 51.53 91 THR A C 1
ATOM 672 O O . THR A 1 91 ? 12.394 -5.104 -25.613 1.00 51.53 91 THR A O 1
ATOM 675 N N . GLU A 1 92 ? 12.015 -3.600 -23.997 1.00 55.41 92 GLU A N 1
ATOM 676 C CA . GLU A 1 92 ? 11.588 -4.564 -22.981 1.00 55.41 92 GLU A CA 1
ATOM 677 C C . GLU A 1 92 ? 10.358 -4.030 -22.237 1.00 55.41 92 GLU A C 1
ATOM 679 O O . GLU A 1 92 ? 10.451 -3.392 -21.188 1.00 55.41 92 GLU A O 1
ATOM 684 N N . ILE A 1 93 ? 9.177 -4.251 -22.818 1.00 59.53 93 ILE A N 1
ATOM 685 C CA . ILE A 1 93 ? 7.912 -4.080 -22.097 1.00 59.53 93 ILE A CA 1
ATOM 686 C C . ILE A 1 93 ? 7.764 -5.289 -21.165 1.00 59.53 93 ILE A C 1
ATOM 688 O O . ILE A 1 93 ? 7.916 -6.418 -21.640 1.00 59.53 93 ILE A O 1
ATOM 692 N N . PRO A 1 94 ? 7.438 -5.100 -19.871 1.00 62.50 94 PRO A N 1
ATOM 693 C CA . PRO A 1 94 ? 7.056 -6.209 -19.008 1.00 62.50 94 PRO A CA 1
ATOM 694 C C . PRO A 1 94 ? 5.976 -7.049 -19.698 1.00 62.50 94 PRO A C 1
ATOM 696 O O . PRO A 1 94 ? 4.898 -6.542 -20.005 1.00 62.50 94 PRO A O 1
ATOM 699 N N . HIS A 1 95 ? 6.288 -8.316 -19.972 1.00 59.88 95 HIS A N 1
ATOM 700 C CA . HIS A 1 95 ? 5.435 -9.192 -20.781 1.00 59.88 95 HIS A CA 1
ATOM 701 C C . HIS A 1 95 ? 4.108 -9.520 -20.074 1.00 59.88 95 HIS A C 1
ATOM 703 O O . HIS A 1 95 ? 3.117 -9.851 -20.719 1.00 59.88 95 HIS A O 1
ATOM 709 N N . GLU A 1 96 ? 4.079 -9.386 -18.743 1.00 69.75 96 GLU A N 1
ATOM 710 C CA . GLU A 1 96 ? 2.921 -9.662 -17.902 1.00 69.75 96 GLU A CA 1
ATOM 711 C C . GLU A 1 96 ? 2.791 -8.613 -16.791 1.00 69.75 96 GLU A C 1
ATOM 713 O O . GLU A 1 96 ? 3.768 -8.223 -16.145 1.00 69.75 96 GLU A O 1
ATOM 718 N N . LYS A 1 97 ? 1.557 -8.162 -16.555 1.00 71.50 97 LYS A N 1
ATOM 719 C CA . LYS A 1 97 ? 1.165 -7.357 -15.394 1.00 71.50 97 LYS A CA 1
ATOM 720 C C . LYS A 1 97 ? 0.033 -8.089 -14.686 1.00 71.50 97 LYS A C 1
ATOM 722 O O . LYS A 1 97 ? -0.906 -8.542 -15.334 1.00 71.50 97 LYS A O 1
ATOM 727 N N . GLY A 1 98 ? 0.107 -8.191 -13.364 1.00 78.62 98 GLY A N 1
ATOM 728 C CA . GLY A 1 98 ? -0.893 -8.904 -12.578 1.00 78.62 98 GLY A CA 1
ATOM 729 C C . GLY A 1 98 ? -0.925 -8.457 -11.125 1.00 78.62 98 GLY A C 1
ATOM 730 O O . GLY A 1 98 ? 0.017 -7.840 -10.623 1.00 78.62 98 GLY A O 1
ATOM 731 N N . LEU A 1 99 ? -2.027 -8.777 -10.450 1.00 81.31 99 LEU A N 1
ATOM 732 C CA . LEU A 1 99 ? -2.152 -8.611 -9.006 1.00 81.31 99 LEU A CA 1
ATOM 733 C C . LEU A 1 99 ? -1.262 -9.626 -8.287 1.00 81.31 99 LEU A C 1
ATOM 735 O O . LEU A 1 99 ? -1.219 -10.805 -8.646 1.00 81.31 99 LEU A O 1
ATOM 739 N N . ARG A 1 100 ? -0.581 -9.184 -7.227 1.00 83.06 100 ARG A N 1
ATOM 740 C CA . ARG A 1 100 ? 0.131 -10.099 -6.335 1.00 83.06 100 ARG A CA 1
ATOM 741 C C . ARG A 1 100 ? -0.885 -10.751 -5.398 1.00 83.06 100 ARG A C 1
ATOM 743 O O . ARG A 1 100 ? -1.462 -10.089 -4.544 1.00 83.06 100 ARG A O 1
ATOM 750 N N . CYS A 1 101 ? -1.100 -12.054 -5.543 1.00 81.31 101 CYS A N 1
ATOM 751 C CA . CYS A 1 101 ? -1.994 -12.787 -4.648 1.00 81.31 101 CYS A CA 1
ATOM 752 C C . CYS A 1 101 ? -1.472 -12.750 -3.202 1.00 81.31 101 CYS A C 1
ATOM 754 O O . CYS A 1 101 ? -0.261 -12.815 -2.973 1.00 81.31 101 CYS A O 1
ATOM 756 N N . ASN A 1 102 ? -2.390 -12.665 -2.235 1.00 81.12 102 ASN A N 1
ATOM 757 C CA . ASN A 1 102 ? -2.107 -12.671 -0.792 1.00 81.12 102 ASN A CA 1
ATOM 758 C C . ASN A 1 102 ? -1.141 -11.565 -0.324 1.00 81.12 102 ASN A C 1
ATOM 760 O O . ASN A 1 102 ? -0.426 -11.741 0.660 1.00 81.12 102 ASN A O 1
ATOM 764 N N . SER A 1 103 ? -1.084 -10.432 -1.033 1.00 77.88 103 SER A N 1
ATOM 765 C CA . SER A 1 103 ? -0.298 -9.268 -0.601 1.00 77.88 103 SER A CA 1
ATOM 766 C C . SER A 1 103 ? -1.085 -8.268 0.244 1.00 77.88 103 SER A C 1
ATOM 768 O O . SER A 1 103 ? -0.497 -7.298 0.721 1.00 77.88 103 SER A O 1
ATOM 770 N N . SER A 1 104 ? -2.399 -8.454 0.391 1.00 74.75 104 SER A N 1
ATOM 771 C CA . SER A 1 104 ? -3.230 -7.636 1.272 1.00 74.75 104 SER A CA 1
ATOM 772 C C . SER A 1 104 ? -2.923 -7.949 2.739 1.00 74.75 104 SER A C 1
ATOM 774 O O . SER A 1 104 ? -2.613 -9.083 3.108 1.00 74.75 104 SER A O 1
ATOM 776 N N . GLY A 1 105 ? -2.965 -6.925 3.593 1.00 66.50 105 GLY A N 1
ATOM 777 C CA . GLY A 1 105 ? -2.765 -7.107 5.027 1.00 66.50 105 GLY A CA 1
ATOM 778 C C . GLY A 1 105 ? -3.982 -7.774 5.667 1.00 66.50 105 GLY A C 1
ATOM 779 O O . GLY A 1 105 ? -5.092 -7.258 5.557 1.00 66.50 105 GLY A O 1
ATOM 780 N N . LEU A 1 106 ? -3.771 -8.878 6.389 1.00 55.16 106 LEU A N 1
ATOM 781 C CA . LEU A 1 106 ? -4.750 -9.454 7.319 1.00 55.16 106 LEU A CA 1
ATOM 782 C C . LEU A 1 106 ? -4.808 -8.588 8.590 1.00 55.16 106 LEU A C 1
ATOM 784 O O . LEU A 1 106 ? -4.313 -8.965 9.646 1.00 55.16 106 LEU A O 1
ATOM 788 N N . LEU A 1 107 ? -5.349 -7.378 8.480 1.00 41.19 107 LEU A N 1
ATOM 789 C CA . LEU A 1 107 ? -5.633 -6.523 9.632 1.00 41.19 107 LEU A CA 1
ATOM 790 C C . LEU A 1 107 ? -7.143 -6.318 9.723 1.00 41.19 107 LEU A C 1
ATOM 792 O O . LEU A 1 107 ? -7.692 -5.331 9.241 1.00 41.19 107 LEU A O 1
ATOM 796 N N . THR A 1 108 ? -7.819 -7.278 10.353 1.00 37.88 108 THR A N 1
ATOM 797 C CA . THR A 1 108 ? -9.036 -6.977 11.111 1.00 37.88 108 THR A CA 1
ATOM 798 C C . THR A 1 108 ? -8.621 -6.133 12.315 1.00 37.88 108 THR A C 1
ATOM 800 O O . THR A 1 108 ? -7.662 -6.514 12.981 1.00 37.88 108 THR A O 1
ATOM 803 N N . ARG A 1 109 ? -9.307 -4.996 12.500 1.00 42.19 109 ARG A N 1
ATOM 804 C CA . ARG A 1 109 ? -9.142 -3.976 13.557 1.00 42.19 109 ARG A CA 1
ATOM 805 C C . ARG A 1 109 ? -8.354 -4.389 14.802 1.00 42.19 109 ARG A C 1
ATOM 807 O O . ARG A 1 109 ? -8.719 -5.415 15.414 1.00 42.19 109 ARG A O 1
#

Radius of gyration: 17.88 Å;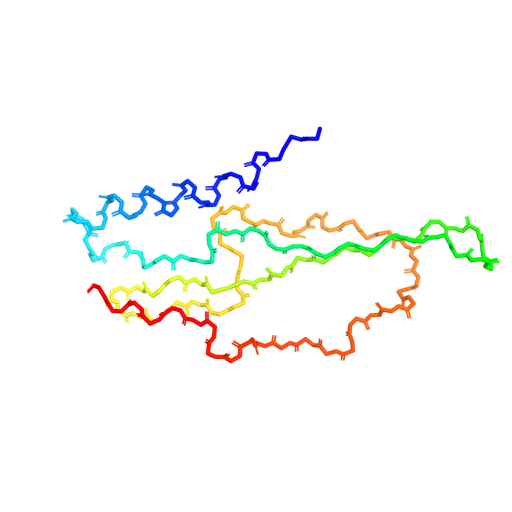 chains: 1; bounding box: 42×30×51 Å

pLDDT: mean 75.89, std 14.73, range [36.12, 93.25]

Sequence (109 aa):
MDCWIIMTTPITDVIFKALASVIPDRIPAGTKAMMCQVAFGSVDPRTSELYAFYETIAGGHGGRATSDGSDAVQTHGQNTENAPRIGGTYTEIPHEKGLRCNSSGLLTR

Secondary structure (DSSP, 8-state):
--THHHHHHHHHHHHHHHHTTT-TTTPPPP---S-EEEEEEEE-TTT-PEEEEEEEE-BPPPPBTTBPPPSSB--TT---TT-----S--SS--S-----TT-S-----